Protein AF-A0A7X3I6G8-F1 (afdb_monomer_lite)

Foldseek 3Di:
DDDDDDLVNLLVLLQVVQVVLVHLVSVCVVLVHDSVLSVCSNVVVDPDDPSSCVVSVHDDDPPDDDDPPPPD

Radius of gyration: 15.07 Å; chains: 1; bounding box: 27×24×52 Å

Sequence (72 aa):
MARTLSRDDVVVRLKAACVAAGGPAAFAKRVNIRATYLSDQLSGRRPPGPSVLAELGLRQLPPSYESAGRSS

Secondary structure (DSSP, 8-state):
--PPPPHHHHHHHHHHHHHHTTSHHHHHHHTT--HHHHHHHHTTSSPPPHHHHHHTT--PPP-PPPP-----

Structure (mmCIF, N/CA/C/O backbone):
data_AF-A0A7X3I6G8-F1
#
_entry.id   AF-A0A7X3I6G8-F1
#
loop_
_atom_site.group_PDB
_atom_site.id
_atom_site.type_symbol
_atom_site.label_atom_id
_atom_site.label_alt_id
_atom_site.label_comp_id
_atom_site.label_asym_id
_atom_site.label_entity_id
_atom_site.label_seq_id
_atom_site.pdbx_PDB_ins_code
_atom_site.Cartn_x
_atom_site.Cartn_y
_atom_site.Cartn_z
_atom_site.occupancy
_atom_site.B_iso_or_equiv
_atom_site.auth_seq_id
_atom_site.auth_comp_id
_atom_site.auth_asym_id
_atom_site.auth_atom_id
_atom_site.pdbx_PDB_model_num
ATOM 1 N N . MET A 1 1 ? -17.634 -11.377 -0.562 1.00 41.47 1 MET A N 1
ATOM 2 C CA . MET A 1 1 ? -17.093 -11.527 0.807 1.00 41.47 1 MET A CA 1
ATOM 3 C C . MET A 1 1 ? -15.941 -10.551 0.984 1.00 41.47 1 MET A C 1
ATOM 5 O O . MET A 1 1 ? -14.931 -10.709 0.309 1.00 41.47 1 MET A O 1
ATOM 9 N N . ALA A 1 2 ? -16.100 -9.518 1.812 1.00 55.09 2 ALA A N 1
ATOM 10 C CA . ALA A 1 2 ? -14.997 -8.613 2.127 1.00 55.09 2 ALA A CA 1
ATOM 11 C C . ALA A 1 2 ? -14.048 -9.333 3.094 1.00 55.09 2 ALA A C 1
ATOM 13 O O . ALA A 1 2 ? -14.441 -9.667 4.207 1.00 55.09 2 ALA A O 1
ATOM 14 N N . ARG A 1 3 ? -12.830 -9.642 2.643 1.00 67.12 3 ARG A N 1
ATOM 15 C CA . ARG A 1 3 ? -11.781 -10.198 3.504 1.00 67.12 3 ARG A CA 1
ATOM 16 C C . ARG A 1 3 ? -10.999 -9.044 4.113 1.00 67.12 3 ARG A C 1
ATOM 18 O O . ARG A 1 3 ? -10.508 -8.186 3.380 1.00 67.12 3 ARG A O 1
ATOM 25 N N . THR A 1 4 ? -10.890 -9.033 5.435 1.00 73.25 4 THR A N 1
ATOM 26 C CA . THR A 1 4 ? -9.997 -8.129 6.158 1.00 73.25 4 THR A CA 1
ATOM 27 C C . THR A 1 4 ? -8.563 -8.472 5.767 1.00 73.25 4 THR A C 1
ATOM 29 O O . THR A 1 4 ? -8.164 -9.631 5.840 1.00 73.25 4 THR A O 1
ATOM 32 N N . LEU A 1 5 ? -7.812 -7.482 5.293 1.00 77.44 5 LEU A N 1
ATOM 33 C CA . LEU A 1 5 ? -6.411 -7.650 4.914 1.00 77.44 5 LEU A CA 1
ATOM 34 C C . LEU A 1 5 ? -5.531 -7.188 6.061 1.00 77.44 5 LEU A C 1
ATOM 36 O O . LEU A 1 5 ? -5.764 -6.112 6.623 1.00 77.44 5 LEU A O 1
ATOM 40 N N . SER A 1 6 ? -4.516 -7.984 6.385 1.00 80.56 6 SER A N 1
ATOM 41 C CA . SER A 1 6 ? -3.503 -7.554 7.337 1.00 80.56 6 SER A CA 1
ATOM 42 C C . SER A 1 6 ? -2.627 -6.485 6.700 1.00 80.56 6 SER A C 1
ATOM 44 O O . SER A 1 6 ? -2.553 -6.333 5.480 1.00 80.56 6 SER A O 1
ATOM 46 N N . ARG A 1 7 ? -1.917 -5.731 7.536 1.00 76.38 7 ARG A N 1
ATOM 47 C CA . ARG A 1 7 ? -1.003 -4.692 7.058 1.00 76.38 7 ARG A CA 1
ATOM 48 C C . ARG A 1 7 ? 0.048 -5.240 6.087 1.00 76.38 7 ARG A C 1
ATOM 50 O O . ARG A 1 7 ? 0.375 -4.563 5.118 1.00 76.38 7 ARG A O 1
ATOM 57 N N . ASP A 1 8 ? 0.525 -6.457 6.334 1.00 79.88 8 ASP A N 1
ATOM 58 C CA . ASP A 1 8 ? 1.477 -7.150 5.464 1.00 79.88 8 ASP A CA 1
ATOM 59 C C . ASP A 1 8 ? 0.887 -7.435 4.072 1.00 79.88 8 ASP A C 1
ATOM 61 O O . ASP A 1 8 ? 1.482 -7.050 3.066 1.00 79.88 8 ASP A O 1
ATOM 65 N N . ASP A 1 9 ? -0.348 -7.950 3.997 1.00 84.19 9 ASP A N 1
ATOM 66 C CA . ASP A 1 9 ? -1.047 -8.154 2.722 1.00 84.19 9 ASP A CA 1
ATOM 67 C C . ASP A 1 9 ? -1.186 -6.852 1.922 1.00 84.19 9 ASP A C 1
ATOM 69 O O . ASP A 1 9 ? -1.054 -6.837 0.693 1.00 84.19 9 ASP A O 1
ATOM 73 N N . VAL A 1 10 ? -1.452 -5.735 2.609 1.00 82.56 10 VAL A N 1
ATOM 74 C CA . VAL A 1 10 ? -1.548 -4.424 1.958 1.00 82.56 10 VAL A CA 1
ATOM 75 C C . VAL A 1 10 ? -0.190 -3.993 1.402 1.00 82.56 10 VAL A C 1
ATOM 77 O O . VAL A 1 10 ? -0.139 -3.470 0.290 1.00 82.56 10 VAL A O 1
ATOM 80 N N . VAL A 1 11 ? 0.913 -4.253 2.112 1.00 84.06 11 VAL A N 1
ATOM 81 C CA . VAL A 1 11 ? 2.274 -3.971 1.622 1.00 84.06 11 VAL A CA 1
ATOM 82 C C . VAL A 1 11 ? 2.623 -4.848 0.418 1.00 84.06 11 VAL A C 1
ATOM 84 O O . VAL A 1 11 ? 3.190 -4.343 -0.553 1.00 84.06 11 VAL A O 1
ATOM 87 N N . VAL A 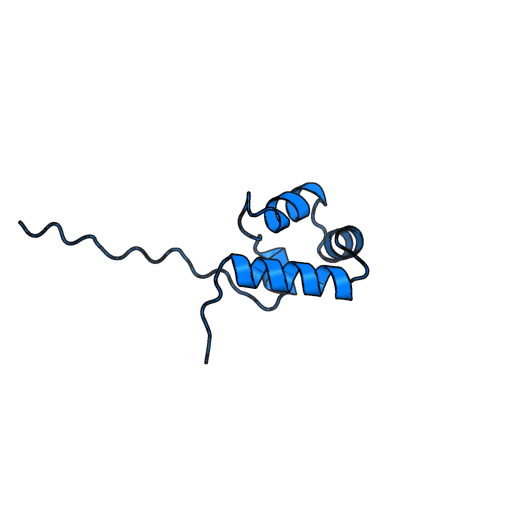1 12 ? 2.254 -6.131 0.428 1.00 86.50 12 VAL A N 1
ATOM 88 C CA . VAL A 1 12 ? 2.451 -7.040 -0.715 1.00 86.50 12 VAL A CA 1
ATOM 89 C C . VAL A 1 12 ? 1.700 -6.531 -1.946 1.00 86.50 12 VAL A C 1
ATOM 91 O O . VAL A 1 12 ? 2.277 -6.432 -3.032 1.00 86.50 12 VAL A O 1
ATOM 94 N N . ARG A 1 13 ? 0.438 -6.120 -1.782 1.00 86.31 13 ARG A N 1
ATOM 95 C CA . ARG A 1 13 ? -0.348 -5.527 -2.877 1.00 86.31 13 ARG A CA 1
ATOM 96 C C . ARG A 1 13 ? 0.205 -4.190 -3.343 1.00 86.31 13 ARG A C 1
ATOM 98 O O . ARG A 1 13 ? 0.242 -3.944 -4.545 1.00 86.31 13 ARG A O 1
ATOM 105 N N . LEU A 1 14 ? 0.679 -3.356 -2.422 1.00 85.06 14 LEU A N 1
ATOM 106 C CA . LEU A 1 14 ? 1.327 -2.092 -2.755 1.00 85.06 14 LEU A CA 1
ATOM 107 C C . LEU A 1 14 ? 2.590 -2.324 -3.593 1.00 85.06 14 LEU A C 1
ATOM 109 O O . LEU A 1 14 ? 2.783 -1.645 -4.599 1.00 85.06 14 LEU A O 1
ATOM 113 N N . LYS A 1 15 ? 3.419 -3.314 -3.235 1.00 86.75 15 LYS A N 1
ATOM 114 C CA . LYS A 1 15 ? 4.588 -3.712 -4.035 1.00 86.75 15 LYS A CA 1
ATOM 115 C C . LYS A 1 15 ? 4.181 -4.203 -5.424 1.00 86.75 15 LYS A C 1
ATOM 117 O O . LYS A 1 15 ? 4.775 -3.762 -6.403 1.00 86.75 15 LYS A O 1
ATOM 122 N N . ALA A 1 16 ? 3.156 -5.049 -5.526 1.00 88.12 16 ALA A N 1
ATOM 123 C CA . ALA A 1 16 ? 2.650 -5.526 -6.815 1.00 88.12 16 ALA A CA 1
ATOM 124 C C . ALA A 1 16 ? 2.135 -4.373 -7.698 1.00 88.12 16 ALA A C 1
ATOM 126 O O . ALA A 1 16 ? 2.473 -4.302 -8.878 1.00 88.12 16 ALA A O 1
ATOM 127 N N . ALA A 1 17 ? 1.396 -3.422 -7.119 1.00 86.50 17 ALA A N 1
ATOM 128 C CA . ALA A 1 17 ? 0.936 -2.225 -7.821 1.00 86.50 17 ALA A CA 1
ATOM 129 C C . ALA A 1 17 ? 2.099 -1.321 -8.258 1.00 86.50 17 ALA A C 1
ATOM 131 O O . ALA A 1 17 ? 2.082 -0.789 -9.367 1.00 86.50 17 ALA A O 1
ATOM 132 N N . CYS A 1 18 ? 3.144 -1.195 -7.433 1.00 86.94 18 CYS A N 1
ATOM 133 C CA . CYS A 1 18 ? 4.366 -0.492 -7.818 1.00 86.94 18 CYS A CA 1
ATOM 134 C C . CYS A 1 18 ? 5.032 -1.165 -9.020 1.00 86.94 18 CYS A C 1
ATOM 136 O O . CYS A 1 18 ? 5.405 -0.470 -9.956 1.00 86.94 18 CYS A O 1
ATOM 138 N N . VAL A 1 19 ? 5.156 -2.496 -9.030 1.00 89.12 19 VAL A N 1
ATOM 139 C CA . VAL A 1 19 ? 5.729 -3.234 -10.168 1.00 89.12 19 VAL A CA 1
ATOM 140 C C . VAL A 1 19 ? 4.886 -3.037 -11.431 1.00 89.12 19 VAL A C 1
ATOM 142 O O . VAL A 1 19 ? 5.438 -2.695 -12.473 1.00 89.12 19 VAL A O 1
ATOM 145 N N . ALA A 1 20 ? 3.559 -3.151 -11.329 1.00 87.12 20 ALA A N 1
ATOM 146 C CA . ALA A 1 20 ? 2.643 -2.925 -12.450 1.00 87.12 20 ALA A CA 1
ATOM 147 C C . ALA A 1 20 ? 2.709 -1.488 -13.002 1.00 87.12 20 ALA A C 1
ATOM 149 O O . ALA A 1 20 ? 2.539 -1.273 -14.199 1.00 87.12 20 ALA A O 1
ATOM 150 N N . ALA A 1 21 ? 2.994 -0.504 -12.147 1.00 86.44 21 ALA A N 1
ATOM 151 C CA . ALA A 1 21 ? 3.173 0.891 -12.539 1.00 86.44 21 ALA A CA 1
ATOM 152 C C . ALA A 1 21 ? 4.566 1.207 -13.125 1.00 86.44 21 ALA A C 1
ATOM 154 O O . ALA A 1 21 ? 4.804 2.351 -13.510 1.00 86.44 21 ALA A O 1
ATOM 155 N N . GLY A 1 22 ? 5.493 0.241 -13.179 1.00 88.19 22 GLY A N 1
ATOM 156 C CA . GLY A 1 22 ? 6.874 0.459 -13.636 1.00 88.19 22 GLY A CA 1
ATOM 157 C C . GLY A 1 22 ? 7.834 0.935 -12.539 1.00 88.19 22 GLY A C 1
ATOM 158 O O . GLY A 1 22 ? 8.914 1.446 -12.823 1.00 88.19 22 GLY A O 1
ATOM 159 N N . GLY A 1 23 ? 7.445 0.782 -11.277 1.00 88.31 23 GLY A N 1
ATOM 160 C CA . GLY A 1 23 ? 8.267 1.018 -10.098 1.00 88.31 23 GLY A CA 1
ATOM 161 C C . GLY A 1 23 ? 7.600 1.916 -9.048 1.00 88.31 23 GLY A C 1
ATOM 162 O O . GLY A 1 23 ? 6.613 2.604 -9.319 1.00 88.31 23 GLY A O 1
ATOM 163 N N . PRO A 1 24 ? 8.170 1.968 -7.831 1.00 85.00 24 PRO A N 1
ATOM 164 C CA . PRO A 1 24 ? 7.651 2.787 -6.736 1.00 85.00 24 PRO A CA 1
ATOM 165 C C . PRO A 1 24 ? 7.640 4.289 -7.061 1.00 85.00 24 PRO A C 1
ATOM 167 O O . PRO A 1 24 ? 6.702 4.988 -6.696 1.00 85.00 24 PRO A O 1
ATOM 170 N N . ALA A 1 25 ? 8.637 4.799 -7.793 1.00 85.44 25 ALA A N 1
ATOM 171 C CA . ALA A 1 25 ? 8.681 6.208 -8.194 1.00 85.44 25 ALA A CA 1
ATOM 172 C C . ALA A 1 25 ? 7.592 6.564 -9.223 1.00 85.44 25 ALA A C 1
ATOM 174 O O . ALA A 1 25 ? 6.974 7.625 -9.132 1.00 85.44 25 ALA A O 1
ATOM 175 N N . ALA A 1 26 ? 7.328 5.665 -10.177 1.00 88.00 26 ALA A N 1
ATOM 176 C CA . ALA A 1 26 ? 6.278 5.835 -11.176 1.00 88.00 26 ALA A CA 1
ATOM 177 C C . ALA A 1 26 ? 4.887 5.777 -10.532 1.00 88.00 26 ALA A C 1
ATOM 179 O O . ALA A 1 26 ? 4.052 6.645 -10.790 1.00 88.00 26 ALA A O 1
ATOM 180 N N . PHE A 1 27 ? 4.677 4.826 -9.616 1.00 86.75 27 PHE A N 1
ATOM 181 C CA . PHE A 1 27 ? 3.467 4.760 -8.802 1.00 86.75 27 PHE A CA 1
ATOM 182 C C . PHE A 1 27 ? 3.288 6.034 -7.966 1.00 86.75 27 PHE A C 1
ATOM 184 O O . PHE A 1 27 ? 2.246 6.675 -8.040 1.00 86.75 27 PHE A O 1
ATOM 191 N N . ALA A 1 28 ? 4.323 6.481 -7.248 1.00 87.25 28 ALA A N 1
ATOM 192 C CA . ALA A 1 28 ? 4.262 7.710 -6.458 1.00 87.25 28 ALA A CA 1
ATOM 193 C C . ALA A 1 28 ? 3.894 8.938 -7.308 1.00 87.25 28 ALA A C 1
ATOM 195 O O . ALA A 1 28 ? 3.067 9.748 -6.893 1.00 87.25 28 ALA A O 1
ATOM 196 N N . LYS A 1 29 ? 4.441 9.047 -8.526 1.00 87.94 29 LYS A N 1
ATOM 197 C CA . LYS A 1 29 ? 4.093 10.114 -9.476 1.00 87.94 29 LYS A CA 1
ATOM 198 C C . LYS A 1 29 ? 2.639 10.015 -9.948 1.00 87.94 29 LYS A C 1
ATOM 200 O O . LYS A 1 29 ? 1.963 11.038 -10.005 1.00 87.94 29 LYS A O 1
ATOM 205 N N . ARG A 1 30 ? 2.157 8.804 -10.247 1.00 85.69 30 ARG A N 1
AT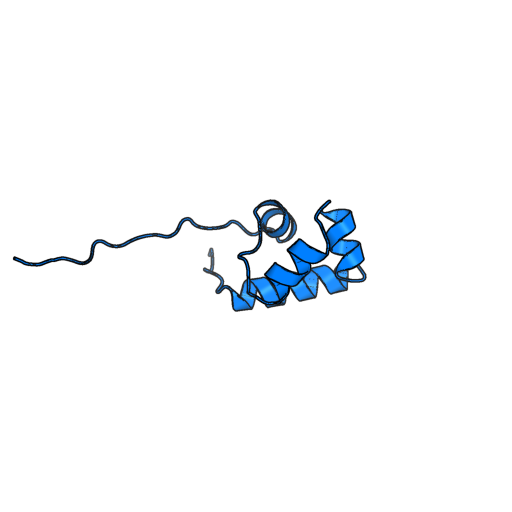OM 206 C CA . ARG A 1 30 ? 0.774 8.536 -10.679 1.00 85.69 30 ARG A CA 1
ATOM 207 C C . ARG A 1 30 ? -0.245 8.914 -9.603 1.00 85.69 30 ARG A C 1
ATOM 209 O O . ARG A 1 30 ? -1.238 9.556 -9.915 1.00 85.69 30 ARG A O 1
ATOM 216 N N . VAL A 1 31 ? 0.042 8.575 -8.346 1.00 84.75 31 VAL A N 1
ATOM 217 C CA . VAL A 1 31 ? -0.825 8.864 -7.185 1.00 84.75 31 VAL A CA 1
ATOM 218 C C . VAL A 1 31 ? -0.575 10.270 -6.606 1.00 84.75 31 VAL A C 1
ATOM 220 O O . VAL A 1 31 ? -1.238 10.687 -5.662 1.00 84.75 31 VAL A O 1
ATOM 223 N N . ASN A 1 32 ? 0.371 11.028 -7.174 1.00 86.62 32 ASN A N 1
ATOM 224 C CA . ASN A 1 32 ? 0.784 12.356 -6.709 1.00 86.62 32 ASN A CA 1
ATOM 225 C C . ASN A 1 32 ? 1.221 12.387 -5.228 1.00 86.62 32 ASN A C 1
ATOM 227 O O . ASN A 1 32 ? 0.894 13.295 -4.468 1.00 86.62 32 ASN A O 1
ATOM 231 N N . ILE A 1 33 ? 1.982 11.381 -4.796 1.00 86.50 33 ILE A N 1
ATOM 232 C CA . ILE A 1 33 ? 2.526 11.299 -3.436 1.00 86.50 33 ILE A CA 1
ATOM 233 C C . ILE A 1 33 ? 4.046 11.411 -3.438 1.00 86.50 33 ILE A C 1
ATOM 235 O O . ILE A 1 33 ? 4.730 11.088 -4.408 1.00 86.50 33 ILE A O 1
ATOM 239 N N . ARG A 1 34 ? 4.607 11.848 -2.308 1.00 86.56 34 ARG A N 1
ATOM 240 C CA . ARG A 1 34 ? 6.062 11.887 -2.139 1.00 86.56 34 ARG A CA 1
ATOM 241 C C . ARG A 1 34 ? 6.628 10.470 -2.071 1.00 86.56 34 ARG A C 1
ATOM 243 O O . ARG A 1 34 ? 6.124 9.635 -1.324 1.00 86.56 34 ARG A O 1
ATOM 250 N N . ALA A 1 35 ? 7.739 10.235 -2.765 1.00 84.19 35 ALA A N 1
ATOM 251 C CA . ALA A 1 35 ? 8.448 8.955 -2.724 1.00 84.19 35 ALA A CA 1
ATOM 252 C C . ALA A 1 35 ? 8.865 8.561 -1.295 1.00 84.19 35 ALA A C 1
ATOM 254 O O . ALA A 1 35 ? 8.767 7.399 -0.929 1.00 84.19 35 ALA A O 1
ATOM 255 N N . THR A 1 36 ? 9.241 9.528 -0.451 1.00 85.31 36 THR A N 1
ATOM 256 C CA . THR A 1 36 ? 9.547 9.284 0.970 1.00 85.31 36 THR A CA 1
ATOM 257 C C . THR A 1 36 ? 8.339 8.777 1.754 1.00 85.31 36 THR A C 1
ATOM 259 O O . THR A 1 36 ? 8.483 7.906 2.6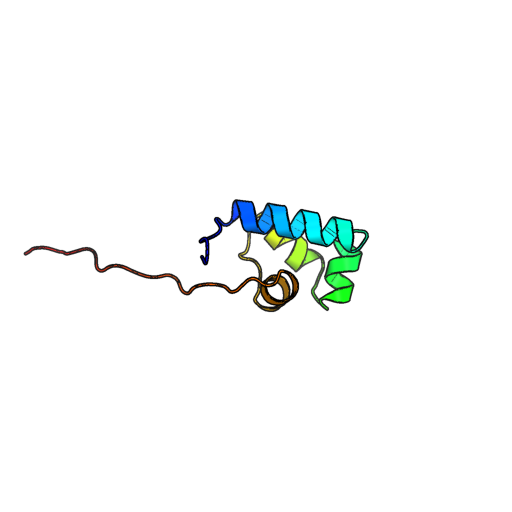05 1.00 85.31 36 THR A O 1
ATOM 262 N N . TYR A 1 37 ? 7.143 9.283 1.442 1.00 83.75 37 TYR A N 1
ATOM 263 C CA . TYR A 1 37 ? 5.899 8.829 2.058 1.00 83.75 37 TYR A CA 1
ATOM 264 C C . TYR A 1 37 ? 5.558 7.398 1.628 1.00 83.75 37 TYR A C 1
ATOM 266 O O . TYR A 1 37 ? 5.196 6.580 2.470 1.00 83.75 37 TYR A O 1
ATOM 274 N N . LEU A 1 38 ? 5.761 7.069 0.349 1.00 84.75 38 LEU A N 1
ATOM 275 C CA . LEU A 1 38 ? 5.621 5.704 -0.158 1.00 84.75 38 LEU A CA 1
ATOM 276 C C . LEU A 1 38 ? 6.632 4.744 0.493 1.00 84.75 38 LEU A C 1
ATOM 278 O O . LEU A 1 38 ? 6.258 3.655 0.917 1.00 84.75 38 LEU A O 1
ATOM 282 N N . SER A 1 39 ? 7.902 5.140 0.611 1.00 86.06 39 SER A N 1
ATOM 283 C CA . SER A 1 39 ? 8.941 4.314 1.241 1.00 86.06 39 SER A CA 1
ATOM 284 C C . SER A 1 39 ? 8.619 3.998 2.702 1.00 86.06 39 SER A C 1
ATOM 286 O O . SER A 1 39 ? 8.822 2.869 3.149 1.00 86.06 39 SER A O 1
ATOM 288 N N . ASP A 1 40 ? 8.077 4.966 3.442 1.00 86.19 40 ASP A N 1
ATOM 289 C CA . ASP A 1 40 ? 7.674 4.780 4.838 1.00 86.19 40 ASP A CA 1
ATOM 290 C C . ASP A 1 40 ? 6.487 3.804 4.979 1.00 86.19 40 ASP A C 1
ATOM 292 O O . ASP A 1 40 ? 6.432 3.004 5.915 1.00 86.19 40 ASP A O 1
ATOM 296 N N . GLN A 1 41 ? 5.580 3.793 3.998 1.00 85.81 41 GLN A N 1
ATOM 297 C CA . GLN A 1 41 ? 4.482 2.824 3.908 1.00 85.81 41 GLN A CA 1
ATOM 298 C C . GLN A 1 41 ? 4.973 1.424 3.532 1.00 85.81 41 GLN A C 1
ATOM 300 O O . GLN A 1 41 ? 4.587 0.447 4.172 1.00 85.81 41 GLN A O 1
ATOM 305 N N . LEU A 1 42 ? 5.865 1.324 2.541 1.00 83.12 42 LEU A N 1
ATOM 306 C CA . LEU A 1 42 ? 6.483 0.065 2.109 1.00 83.12 42 LEU A CA 1
ATOM 307 C C . LEU A 1 42 ? 7.330 -0.582 3.210 1.00 83.12 42 LEU A C 1
ATOM 309 O O . LEU A 1 42 ? 7.415 -1.806 3.277 1.00 83.12 42 LEU A O 1
ATOM 313 N N . SER A 1 43 ? 7.940 0.237 4.066 1.00 83.44 43 SER A N 1
ATOM 314 C CA . SER A 1 43 ? 8.742 -0.214 5.210 1.00 83.44 43 SER A CA 1
ATOM 315 C C . SER A 1 43 ? 7.890 -0.561 6.432 1.00 83.44 43 SER A C 1
ATOM 317 O O . SER A 1 43 ? 8.425 -0.982 7.453 1.00 83.44 43 SER A O 1
ATOM 319 N N . GLY A 1 44 ? 6.575 -0.325 6.382 1.00 78.31 44 GLY A N 1
ATOM 320 C CA . GLY A 1 44 ? 5.707 -0.527 7.535 1.00 78.31 44 GLY A CA 1
ATOM 321 C C . GLY A 1 44 ? 5.983 0.454 8.682 1.00 78.31 44 GLY A C 1
ATOM 322 O O . GLY A 1 44 ? 5.611 0.182 9.823 1.00 78.31 44 GLY A O 1
ATOM 323 N N . ARG A 1 45 ? 6.561 1.629 8.422 1.00 80.62 45 ARG A N 1
ATOM 324 C CA . ARG A 1 45 ? 6.675 2.698 9.430 1.00 80.62 45 ARG A CA 1
ATOM 325 C C . ARG A 1 45 ? 5.391 3.515 9.551 1.00 80.62 45 ARG A C 1
ATOM 327 O O . ARG A 1 45 ? 4.957 3.788 10.667 1.00 80.62 45 ARG A O 1
ATOM 334 N N . ARG A 1 46 ? 4.700 3.775 8.437 1.00 80.31 46 ARG A N 1
ATOM 335 C CA . ARG A 1 46 ? 3.363 4.396 8.426 1.00 80.31 46 ARG A CA 1
ATOM 336 C C . ARG A 1 46 ? 2.303 3.505 7.802 1.00 80.31 46 ARG A C 1
ATOM 338 O O . ARG A 1 46 ? 2.617 2.644 6.976 1.00 80.31 46 ARG A O 1
ATOM 345 N N . PRO A 1 47 ? 1.036 3.657 8.210 1.00 75.00 47 PRO A N 1
ATOM 346 C CA . PRO A 1 47 ? -0.065 3.052 7.485 1.00 75.00 47 PRO A CA 1
ATOM 347 C C . PRO A 1 47 ? -0.181 3.669 6.076 1.00 75.00 47 PRO A C 1
ATOM 349 O O . PRO A 1 47 ? 0.117 4.857 5.893 1.00 75.00 47 PRO A O 1
ATOM 352 N N . PRO A 1 48 ? -0.590 2.874 5.073 1.00 79.38 48 PRO A N 1
ATOM 353 C CA . PRO A 1 48 ? -0.890 3.375 3.740 1.00 79.38 48 PRO A CA 1
ATOM 354 C C . PRO A 1 48 ? -2.019 4.404 3.804 1.00 79.38 48 PRO A C 1
ATOM 356 O O . PRO A 1 48 ? -3.056 4.181 4.420 1.00 79.38 48 PRO A O 1
ATOM 359 N N . GLY A 1 49 ? -1.781 5.560 3.192 1.00 79.88 49 GLY A N 1
ATOM 360 C CA . GLY A 1 49 ? -2.709 6.682 3.195 1.00 79.88 49 GLY A CA 1
ATOM 361 C C . GLY A 1 49 ? -3.940 6.429 2.319 1.00 79.88 49 GLY A C 1
ATOM 362 O O . GLY A 1 49 ? -3.928 5.531 1.472 1.00 79.88 49 GLY A O 1
ATOM 363 N N . PRO A 1 50 ? -4.988 7.257 2.461 1.00 77.56 50 PRO A N 1
ATOM 364 C CA . PRO A 1 50 ? -6.257 7.073 1.759 1.00 77.56 50 PRO A CA 1
ATOM 365 C C . PRO A 1 50 ? -6.107 7.064 0.230 1.00 77.56 50 PRO A C 1
ATOM 367 O O . PRO A 1 50 ? -6.732 6.233 -0.417 1.00 77.56 50 PRO A O 1
ATOM 370 N N . SER A 1 51 ? -5.238 7.900 -0.350 1.00 80.38 51 SER A N 1
ATOM 371 C CA . SER A 1 51 ? -5.004 7.927 -1.806 1.00 80.38 51 SER A CA 1
ATOM 372 C C . SER A 1 51 ? -4.371 6.637 -2.332 1.00 80.38 51 SER A C 1
ATOM 374 O O . SER A 1 51 ? -4.716 6.162 -3.407 1.00 80.38 51 SER A O 1
ATOM 376 N N . VAL A 1 52 ? -3.462 6.043 -1.555 1.00 82.56 52 VAL A N 1
ATOM 377 C CA . VAL A 1 52 ? -2.811 4.775 -1.915 1.00 82.56 52 VAL A CA 1
ATOM 378 C C . VAL A 1 52 ? -3.801 3.624 -1.812 1.00 82.56 52 VAL A C 1
ATOM 380 O O . VAL A 1 52 ? -3.843 2.761 -2.682 1.00 82.56 52 VAL A O 1
ATOM 383 N N . LEU A 1 53 ? -4.624 3.623 -0.764 1.00 82.81 53 LEU A N 1
ATOM 384 C CA . LEU A 1 53 ? -5.678 2.631 -0.594 1.00 82.81 53 LEU A CA 1
ATOM 385 C C . LEU A 1 53 ? -6.716 2.724 -1.717 1.00 82.81 53 LEU A C 1
ATOM 387 O O . LEU A 1 53 ? -7.066 1.690 -2.274 1.00 82.81 53 LEU A O 1
ATOM 391 N N . ALA A 1 54 ? -7.127 3.932 -2.110 1.00 82.25 54 ALA A N 1
ATOM 392 C CA . ALA A 1 54 ? -8.062 4.143 -3.213 1.00 82.25 54 ALA A CA 1
ATOM 393 C C . ALA A 1 54 ? -7.548 3.550 -4.537 1.00 82.25 54 ALA A C 1
ATOM 395 O O . ALA A 1 54 ? -8.281 2.812 -5.192 1.00 82.25 54 ALA A O 1
ATOM 396 N N . GLU A 1 55 ? -6.278 3.780 -4.882 1.00 82.94 55 GLU A N 1
ATOM 397 C CA . GLU A 1 55 ? -5.656 3.194 -6.083 1.00 82.94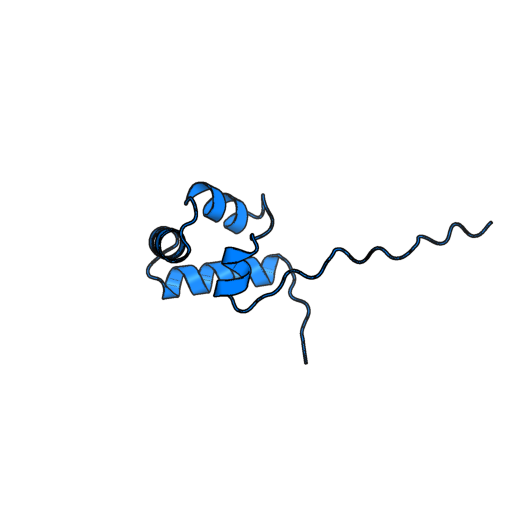 55 GLU A CA 1
ATOM 398 C C . GLU A 1 55 ? -5.545 1.666 -6.015 1.00 82.94 55 GLU A C 1
ATOM 400 O O . GLU A 1 55 ? -5.612 0.985 -7.034 1.00 82.94 55 GLU A O 1
ATOM 405 N N . LEU A 1 56 ? -5.417 1.103 -4.812 1.00 80.62 56 LEU A N 1
ATOM 406 C CA . LEU A 1 56 ? -5.423 -0.345 -4.596 1.00 80.62 56 LEU A CA 1
ATOM 407 C C . LEU A 1 56 ? -6.841 -0.946 -4.552 1.00 80.62 56 LEU A C 1
ATOM 409 O O . LEU A 1 56 ? -6.976 -2.156 -4.358 1.00 80.62 56 LEU A O 1
ATOM 413 N N . GLY A 1 57 ? -7.896 -0.131 -4.680 1.00 81.62 57 GLY A N 1
ATOM 414 C CA . GLY A 1 57 ? -9.282 -0.567 -4.474 1.00 81.62 57 GLY A CA 1
ATOM 415 C C . GLY A 1 57 ? -9.560 -1.004 -3.031 1.00 81.62 57 GLY A C 1
ATOM 416 O O . GLY A 1 57 ? -10.445 -1.819 -2.770 1.00 81.62 57 GLY A O 1
ATOM 417 N N . LEU A 1 58 ? -8.765 -0.503 -2.087 1.00 81.88 58 LEU A N 1
ATOM 418 C CA . LEU A 1 58 ? -8.837 -0.801 -0.666 1.00 81.88 58 LEU A CA 1
ATOM 419 C C . LEU A 1 58 ? -9.444 0.378 0.092 1.00 81.88 58 LEU A C 1
ATOM 421 O O . LEU A 1 58 ? -9.313 1.541 -0.283 1.00 81.88 58 LEU A O 1
ATOM 425 N N . ARG A 1 59 ? -10.073 0.076 1.226 1.00 77.06 59 ARG A N 1
ATOM 426 C CA . ARG A 1 59 ? -10.548 1.083 2.174 1.00 77.06 59 ARG A CA 1
ATOM 427 C C . ARG A 1 59 ? -9.976 0.782 3.547 1.00 77.06 59 ARG A C 1
ATOM 429 O O . ARG A 1 59 ? -10.017 -0.364 3.989 1.00 77.06 59 ARG A O 1
ATOM 436 N N . GLN A 1 60 ? -9.480 1.811 4.231 1.00 77.38 60 GLN A N 1
ATOM 437 C CA . GLN A 1 60 ? -9.116 1.677 5.636 1.00 77.38 60 GLN A CA 1
ATOM 438 C C . GLN A 1 60 ? -10.398 1.488 6.448 1.00 77.38 60 GLN A C 1
ATOM 440 O O . GLN A 1 60 ? -11.304 2.323 6.387 1.00 77.38 60 GLN A O 1
ATOM 445 N N . LEU A 1 61 ? -10.489 0.387 7.189 1.00 73.81 61 LEU A N 1
ATOM 446 C CA . LEU A 1 61 ? -11.508 0.249 8.220 1.00 73.81 61 LEU A CA 1
ATOM 447 C C . LEU A 1 61 ? -11.045 1.022 9.464 1.00 73.81 61 LEU A C 1
ATOM 449 O O . LEU A 1 61 ? -9.847 1.020 9.761 1.00 73.81 61 LEU A O 1
ATOM 453 N N . PRO A 1 62 ? -11.953 1.728 10.158 1.00 68.56 62 PRO A N 1
ATOM 454 C CA . PRO A 1 62 ? -11.611 2.391 11.407 1.00 68.56 62 PRO A CA 1
ATOM 455 C C . PRO A 1 62 ? -11.093 1.362 12.423 1.00 68.56 62 PRO A C 1
ATOM 457 O O . PRO A 1 62 ? -11.503 0.200 12.368 1.00 68.56 62 PRO A O 1
ATOM 460 N N . PRO A 1 63 ? -10.206 1.763 13.351 1.00 66.94 63 PRO A N 1
ATOM 461 C CA . PRO A 1 63 ? -9.864 0.908 14.474 1.00 66.94 63 PRO A CA 1
ATOM 462 C C . PRO A 1 63 ? -11.138 0.667 15.292 1.00 66.94 63 PRO A C 1
ATOM 464 O O . PRO A 1 63 ? -11.671 1.576 15.926 1.00 66.94 63 PRO A O 1
ATOM 467 N N . SER A 1 64 ? -11.673 -0.549 15.213 1.00 57.12 64 SER A N 1
ATOM 468 C CA . SER A 1 64 ? -12.753 -0.994 16.085 1.00 57.12 64 SER A CA 1
ATOM 469 C C . SER A 1 64 ? -12.152 -1.299 17.450 1.00 57.12 64 SER A C 1
ATOM 471 O O . SER A 1 64 ? -11.289 -2.165 17.572 1.00 57.12 64 SER A O 1
ATOM 473 N N . TYR A 1 65 ? -12.596 -0.565 18.465 1.00 56.69 65 TYR A N 1
ATOM 474 C CA . TYR A 1 65 ? -12.239 -0.807 19.856 1.00 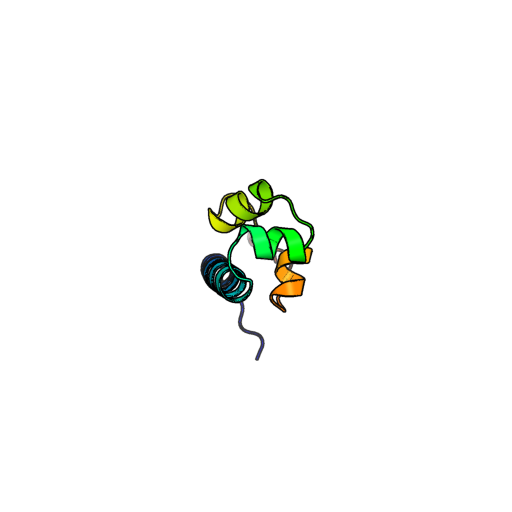56.69 65 TYR A CA 1
ATOM 475 C C . TYR A 1 65 ? -13.407 -1.536 20.517 1.00 56.69 65 TYR A C 1
ATOM 477 O O . TYR A 1 65 ? -14.511 -1.000 20.586 1.00 56.69 65 TYR A O 1
ATOM 485 N N . GLU A 1 66 ? -13.173 -2.763 20.973 1.00 55.69 66 GLU A N 1
ATOM 486 C CA . GLU A 1 66 ? -14.091 -3.448 21.881 1.00 55.69 66 GLU A CA 1
ATOM 487 C C . GLU A 1 66 ? -13.814 -2.956 23.305 1.00 55.69 66 GLU A C 1
ATOM 489 O O . GLU A 1 66 ? -12.659 -2.753 23.693 1.00 55.69 66 GLU A O 1
ATOM 494 N N . SER A 1 67 ? -14.866 -2.709 24.087 1.00 59.12 67 SER A N 1
ATOM 495 C CA . SER A 1 67 ? -14.710 -2.340 25.489 1.00 59.12 67 SER A CA 1
ATOM 496 C C . SER A 1 67 ? -14.078 -3.507 26.238 1.00 59.12 67 SER A C 1
ATOM 498 O O . SER A 1 67 ? -14.701 -4.558 26.368 1.00 59.12 67 SER A O 1
ATOM 500 N N . ALA A 1 68 ? -12.873 -3.312 26.775 1.00 66.25 68 ALA A N 1
ATOM 501 C CA . ALA A 1 68 ? -12.349 -4.199 27.800 1.00 66.25 68 ALA A CA 1
ATOM 502 C C . ALA A 1 68 ? -13.330 -4.136 28.971 1.00 66.25 68 ALA A C 1
ATOM 504 O O . ALA A 1 68 ? -13.381 -3.128 29.680 1.00 66.25 68 ALA A O 1
ATOM 505 N N . GLY A 1 69 ? -14.165 -5.165 29.113 1.00 63.69 69 GLY A N 1
ATOM 506 C CA . GLY A 1 69 ? -15.051 -5.311 30.252 1.00 63.69 69 GLY A CA 1
ATOM 507 C C . GLY A 1 69 ? -14.207 -5.279 31.517 1.00 63.69 69 GLY A C 1
ATOM 508 O O . GLY A 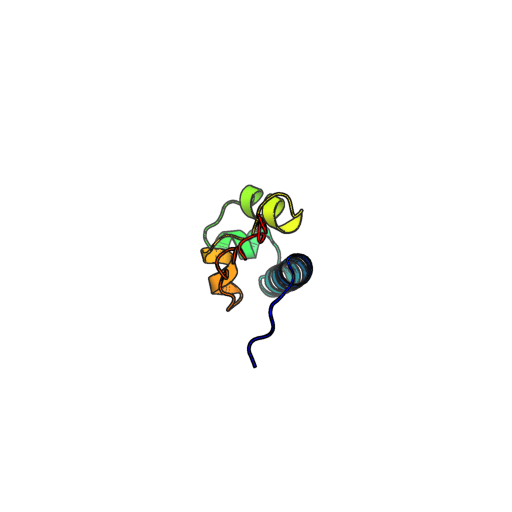1 69 ? -13.642 -6.293 31.916 1.00 63.69 69 GLY A O 1
ATOM 509 N N . ARG A 1 70 ? -14.106 -4.109 32.155 1.00 53.22 70 ARG A N 1
ATOM 510 C CA . ARG A 1 70 ? -13.869 -4.048 33.592 1.00 53.22 70 ARG A CA 1
ATOM 511 C C . ARG A 1 70 ? -15.164 -4.522 34.226 1.00 53.22 70 ARG A C 1
ATOM 513 O O . ARG A 1 70 ? -16.039 -3.720 34.542 1.00 53.22 70 ARG A O 1
ATOM 520 N N . SER A 1 71 ? -15.298 -5.840 34.310 1.00 52.44 71 SER A N 1
ATOM 521 C CA . SER A 1 71 ? -16.169 -6.459 35.294 1.00 52.44 71 SER A CA 1
ATOM 522 C C . SER A 1 71 ? -15.725 -5.969 36.670 1.00 52.44 71 SER A C 1
ATOM 524 O O . SER A 1 71 ? -14.527 -5.823 36.927 1.00 52.44 71 SER A O 1
ATOM 526 N N . SER A 1 72 ? -16.732 -5.601 37.451 1.00 60.50 72 SER A N 1
ATOM 527 C CA . SER A 1 72 ? -16.687 -4.918 38.743 1.00 60.50 72 SER A CA 1
ATOM 528 C C . SER A 1 72 ? -15.956 -5.689 39.834 1.00 60.50 72 SER A C 1
ATOM 530 O O . SER A 1 72 ? -15.863 -6.931 39.718 1.00 60.50 72 SER A O 1
#

pLDDT: mean 78.54, std 10.77, range [41.47, 89.12]